Protein AF-A0A6N6S809-F1 (afdb_monomer_lite)

Structure (mmCIF, N/CA/C/O backbone):
data_AF-A0A6N6S809-F1
#
_entry.id   AF-A0A6N6S809-F1
#
loop_
_atom_site.group_PDB
_atom_site.id
_atom_site.type_symbol
_atom_site.label_atom_id
_atom_site.label_alt_id
_atom_site.label_comp_id
_atom_site.label_asym_id
_atom_site.label_entity_id
_atom_site.label_seq_id
_atom_site.pdbx_PDB_ins_code
_atom_site.Cartn_x
_atom_site.Cartn_y
_atom_site.Cartn_z
_atom_site.occupancy
_atom_site.B_iso_or_equiv
_atom_site.auth_seq_id
_atom_site.auth_comp_id
_atom_site.auth_asym_id
_atom_site.auth_atom_id
_atom_site.pdbx_PDB_model_num
ATOM 1 N N . MET A 1 1 ? -4.317 7.448 8.060 1.00 76.00 1 MET A N 1
ATOM 2 C CA . MET A 1 1 ? -5.663 6.860 7.939 1.00 76.00 1 MET A CA 1
ATOM 3 C C . MET A 1 1 ? -5.533 5.578 7.133 1.00 76.00 1 MET A C 1
ATOM 5 O O . MET A 1 1 ? -4.904 5.611 6.085 1.00 76.00 1 MET A O 1
ATOM 9 N N . THR A 1 2 ? -5.987 4.448 7.662 1.00 90.19 2 THR A N 1
ATOM 10 C CA . THR A 1 2 ? -5.909 3.127 7.017 1.00 90.19 2 THR A CA 1
ATOM 11 C C . THR A 1 2 ? -7.189 2.819 6.237 1.00 90.19 2 THR A C 1
ATOM 13 O O . THR A 1 2 ? -8.229 3.413 6.507 1.00 90.19 2 THR A O 1
ATOM 16 N N . VAL A 1 3 ? -7.156 1.829 5.334 1.00 92.38 3 VAL A N 1
ATOM 17 C CA . VAL A 1 3 ? -8.365 1.300 4.660 1.00 92.38 3 VAL A CA 1
ATOM 18 C C . VAL A 1 3 ? -9.464 0.932 5.667 1.00 92.38 3 VAL A C 1
ATOM 20 O O . VAL A 1 3 ? -10.643 1.152 5.409 1.00 92.38 3 VAL A O 1
ATOM 23 N N . LYS A 1 4 ? -9.086 0.415 6.846 1.00 93.44 4 LYS A N 1
ATOM 24 C CA . LYS A 1 4 ? -10.028 0.083 7.925 1.00 93.44 4 LYS A CA 1
ATOM 25 C C . LYS A 1 4 ? -10.622 1.326 8.591 1.00 93.44 4 LYS A C 1
ATOM 27 O O . LYS A 1 4 ? -11.802 1.309 8.927 1.00 93.44 4 LYS A O 1
ATOM 32 N N . ASP A 1 5 ? -9.829 2.384 8.768 1.00 95.69 5 ASP A N 1
ATOM 33 C CA . ASP A 1 5 ? -10.319 3.651 9.327 1.00 95.69 5 ASP A CA 1
ATOM 34 C C . ASP A 1 5 ? -11.356 4.282 8.389 1.00 95.69 5 ASP A C 1
ATOM 36 O O . ASP A 1 5 ? -12.438 4.648 8.841 1.00 95.69 5 ASP A O 1
ATOM 40 N N . VAL A 1 6 ? -11.076 4.297 7.080 1.00 95.69 6 VAL A N 1
ATOM 41 C CA . VAL A 1 6 ? -12.007 4.785 6.045 1.00 95.69 6 VAL A CA 1
ATOM 42 C C . VAL A 1 6 ? -13.286 3.948 6.006 1.00 95.69 6 VAL A C 1
ATOM 44 O O . VAL A 1 6 ? -14.386 4.493 5.975 1.00 95.69 6 VAL A O 1
ATOM 47 N N . ALA A 1 7 ? -13.162 2.619 6.049 1.00 97.12 7 ALA A N 1
ATOM 48 C CA . ALA A 1 7 ? -14.311 1.717 6.085 1.00 97.12 7 ALA A CA 1
ATOM 49 C C . ALA A 1 7 ? -15.212 1.984 7.300 1.00 97.12 7 ALA A C 1
ATOM 51 O O . ALA A 1 7 ? -16.434 2.052 7.167 1.00 97.12 7 ALA A O 1
ATOM 52 N N . LYS A 1 8 ? -14.612 2.208 8.477 1.00 97.12 8 LYS A N 1
ATOM 53 C CA . LYS A 1 8 ? -15.340 2.546 9.704 1.00 97.12 8 LYS A CA 1
ATOM 54 C C . LYS A 1 8 ? -16.050 3.896 9.600 1.00 97.12 8 LYS A C 1
ATOM 56 O O . LYS A 1 8 ? -17.210 3.990 9.994 1.00 97.12 8 LYS A O 1
ATOM 61 N N . GLU A 1 9 ? -15.369 4.921 9.096 1.00 97.38 9 GLU A N 1
ATOM 62 C CA . GLU A 1 9 ? -15.921 6.272 8.947 1.00 97.38 9 GLU A CA 1
ATOM 63 C C . GLU A 1 9 ? -17.119 6.293 7.990 1.00 97.38 9 GLU A C 1
ATOM 65 O O . GLU A 1 9 ? -18.166 6.856 8.309 1.00 97.38 9 GLU A O 1
ATOM 70 N N . LEU A 1 10 ? -16.993 5.600 6.856 1.00 96.56 10 LEU A N 1
ATOM 71 C CA . LEU A 1 10 ? -18.014 5.553 5.810 1.00 96.56 10 LEU A CA 1
ATOM 72 C C . LEU A 1 10 ? -19.061 4.448 6.014 1.00 96.56 10 LEU A C 1
ATOM 74 O O . LEU A 1 10 ? -19.989 4.338 5.216 1.00 96.56 10 LEU A O 1
ATOM 78 N N . LYS A 1 11 ? -18.939 3.641 7.078 1.00 97.06 11 LYS A N 1
ATOM 79 C CA . LYS A 1 11 ? -19.803 2.481 7.369 1.00 97.06 11 LYS A CA 1
ATOM 80 C C . LYS A 1 11 ? -19.878 1.481 6.205 1.00 97.06 11 LYS A C 1
ATOM 82 O O . LYS A 1 11 ? -20.939 0.932 5.914 1.00 97.06 11 LYS A O 1
ATOM 87 N N . LEU A 1 12 ? -18.748 1.246 5.547 1.00 97.00 12 LEU A N 1
ATOM 88 C CA . LEU A 1 12 ? -18.610 0.284 4.455 1.00 97.00 12 LEU A CA 1
ATOM 89 C C . LEU A 1 12 ? -17.818 -0.940 4.911 1.00 97.00 12 LEU A C 1
ATOM 91 O O . LEU A 1 12 ? -17.048 -0.879 5.870 1.00 97.00 12 LEU A O 1
ATOM 95 N N . ASP A 1 13 ? -17.970 -2.049 4.188 1.00 96.38 13 ASP A N 1
ATOM 96 C CA . ASP A 1 13 ? -17.067 -3.184 4.354 1.00 96.38 13 ASP A CA 1
ATOM 97 C C . ASP A 1 13 ? -15.648 -2.820 3.886 1.00 96.38 13 ASP A C 1
ATOM 99 O O . ASP A 1 13 ? -15.445 -2.107 2.896 1.00 96.38 13 ASP A O 1
ATOM 103 N N . TRP A 1 14 ? -14.639 -3.314 4.602 1.00 95.81 14 TRP A N 1
ATOM 104 C CA . TRP A 1 14 ? -13.248 -2.972 4.314 1.00 95.81 14 TRP A CA 1
ATOM 105 C C . TRP A 1 14 ? -12.771 -3.519 2.959 1.00 95.81 14 TRP A C 1
ATOM 107 O O . TRP A 1 14 ? -11.898 -2.906 2.339 1.00 95.81 14 TRP A O 1
ATOM 117 N N . HIS A 1 15 ? -13.335 -4.633 2.469 1.00 96.38 15 HIS A N 1
ATOM 118 C CA . HIS A 1 15 ? -13.035 -5.142 1.132 1.00 96.38 15 HIS A CA 1
ATOM 119 C C . HIS A 1 15 ? -13.576 -4.205 0.056 1.00 96.38 15 HIS A C 1
ATOM 121 O O . HIS A 1 15 ? -12.886 -3.995 -0.940 1.00 96.38 15 HIS A O 1
ATOM 127 N N . THR A 1 16 ? -14.747 -3.597 0.272 1.00 97.38 16 THR A N 1
ATOM 128 C CA . THR A 1 16 ? -15.316 -2.593 -0.640 1.00 97.38 16 THR A CA 1
ATOM 129 C C . THR A 1 16 ? -14.391 -1.389 -0.764 1.00 97.38 16 THR A C 1
ATOM 131 O O . THR A 1 16 ? -14.035 -0.996 -1.871 1.00 97.38 16 THR A O 1
ATOM 134 N N . VAL A 1 17 ? -13.916 -0.845 0.360 1.00 97.38 17 VAL A N 1
ATOM 135 C CA . VAL A 1 17 ? -12.965 0.281 0.338 1.00 97.38 17 VAL A CA 1
ATOM 136 C C . VAL A 1 17 ? -11.655 -0.112 -0.353 1.00 97.38 17 VAL A C 1
ATOM 138 O O . VAL A 1 17 ? -11.139 0.642 -1.174 1.00 97.38 17 VAL A O 1
ATOM 141 N N . LYS A 1 18 ? -11.140 -1.319 -0.086 1.00 96.12 18 LYS A N 1
ATOM 142 C CA . LYS A 1 18 ? -9.929 -1.832 -0.744 1.00 96.12 18 LYS A CA 1
ATOM 143 C C . LYS A 1 18 ? -10.105 -2.004 -2.256 1.00 96.12 18 LYS A C 1
ATOM 145 O O . LYS A 1 18 ? -9.144 -1.827 -3.001 1.00 96.12 18 LYS A O 1
ATOM 150 N N . ALA A 1 19 ? -11.291 -2.397 -2.717 1.00 97.62 19 ALA A N 1
ATOM 151 C CA . ALA A 1 19 ? -11.584 -2.520 -4.141 1.00 97.62 19 ALA A CA 1
ATOM 152 C C . ALA A 1 19 ? -11.568 -1.144 -4.822 1.00 97.62 19 ALA A C 1
ATOM 154 O O . ALA A 1 19 ? -10.855 -0.972 -5.808 1.00 97.62 19 ALA A O 1
ATOM 155 N N . LEU A 1 20 ? -12.234 -0.152 -4.223 1.00 96.94 20 LEU A N 1
ATOM 156 C CA . LEU A 1 20 ? -12.237 1.230 -4.715 1.00 96.94 20 LEU A CA 1
ATOM 157 C C . LEU A 1 20 ? -10.826 1.835 -4.763 1.00 96.94 20 LEU A C 1
ATOM 159 O O . LEU A 1 20 ? -10.464 2.497 -5.733 1.00 96.94 20 LEU A O 1
ATOM 163 N N . GLU A 1 21 ? -9.995 1.574 -3.750 1.00 95.81 21 GLU A N 1
ATOM 164 C CA . GLU A 1 21 ? -8.593 2.013 -3.741 1.00 95.81 21 GLU A CA 1
ATOM 165 C C . GLU A 1 21 ? -7.798 1.410 -4.911 1.00 95.81 21 GLU A C 1
ATOM 167 O O . GLU A 1 21 ? -7.036 2.116 -5.572 1.00 95.81 21 GLU A O 1
ATOM 172 N N . LYS A 1 2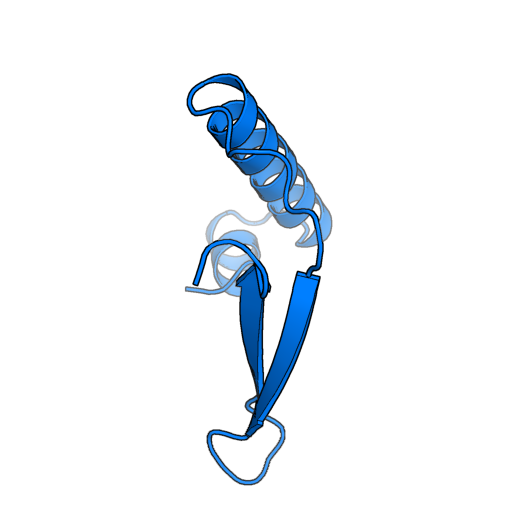2 ? -7.998 0.122 -5.222 1.00 96.19 22 LYS A N 1
ATOM 173 C CA . LYS A 1 22 ? -7.345 -0.527 -6.370 1.00 96.19 22 LYS A CA 1
ATOM 174 C C . LYS A 1 22 ? -7.790 0.067 -7.702 1.00 96.19 22 LYS A C 1
ATOM 176 O O . LYS A 1 22 ? -6.934 0.313 -8.547 1.00 96.19 22 LYS A O 1
ATOM 181 N N . GLU A 1 23 ? -9.087 0.295 -7.886 1.00 97.56 23 GLU A N 1
ATOM 182 C CA . GLU A 1 23 ? -9.627 0.925 -9.099 1.00 97.56 23 GLU A CA 1
ATOM 183 C C . GLU A 1 23 ? -9.049 2.332 -9.288 1.00 97.56 23 GLU A C 1
ATOM 185 O O . GLU A 1 23 ? -8.580 2.683 -10.372 1.00 97.56 23 GLU A O 1
ATOM 190 N N . TYR A 1 24 ? -8.986 3.113 -8.207 1.00 95.50 24 TYR A N 1
ATOM 191 C CA . TYR A 1 24 ? -8.346 4.424 -8.218 1.00 95.50 24 TYR A CA 1
ATOM 192 C C . TYR A 1 24 ? -6.867 4.342 -8.624 1.00 95.50 24 TYR A C 1
ATOM 194 O O . TYR A 1 24 ? -6.427 5.086 -9.500 1.00 95.50 24 TYR A O 1
ATOM 202 N N . LEU A 1 25 ? -6.093 3.425 -8.034 1.00 93.00 25 LEU A N 1
ATOM 203 C CA . LEU A 1 25 ? -4.676 3.242 -8.370 1.00 93.00 25 LEU A CA 1
ATOM 204 C C . LEU A 1 25 ? -4.471 2.786 -9.823 1.00 93.00 25 LEU A C 1
ATOM 206 O O . LEU A 1 25 ? -3.535 3.241 -10.479 1.00 93.00 25 LEU A O 1
ATOM 210 N N . GLN A 1 26 ? -5.348 1.931 -10.353 1.00 93.88 26 GLN A N 1
ATOM 211 C CA . GLN A 1 26 ? -5.320 1.536 -11.764 1.00 93.88 26 GLN A CA 1
ATOM 212 C C . GLN A 1 26 ? -5.542 2.734 -12.690 1.00 93.88 26 GLN A C 1
ATOM 214 O O . GLN A 1 26 ? -4.815 2.897 -13.670 1.00 93.88 26 GLN A O 1
ATOM 219 N N . GLU A 1 27 ? -6.493 3.608 -12.362 1.00 95.56 27 GLU A N 1
ATOM 220 C CA . GLU A 1 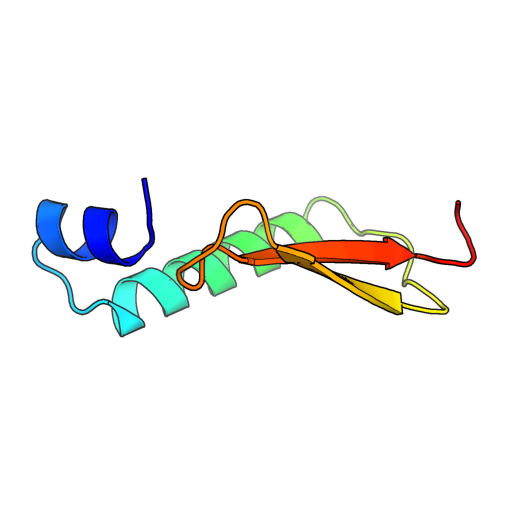27 ? -6.732 4.828 -13.132 1.00 95.56 27 GLU A CA 1
ATOM 221 C C . GLU A 1 27 ? -5.547 5.801 -13.044 1.00 95.56 27 GLU A C 1
ATOM 223 O O . GLU A 1 27 ? -5.182 6.423 -14.045 1.00 95.56 27 GLU A O 1
ATOM 228 N N . GLN A 1 28 ? -4.888 5.896 -11.885 1.00 93.62 28 GLN A N 1
ATOM 229 C CA . GLN A 1 28 ? -3.651 6.671 -11.743 1.00 93.62 28 GLN A CA 1
ATOM 230 C C . GLN A 1 28 ? -2.541 6.146 -12.661 1.00 93.62 28 GLN A C 1
ATOM 232 O O . GLN A 1 28 ? -1.915 6.947 -13.356 1.00 93.62 28 GLN A O 1
ATOM 237 N N . LEU A 1 29 ? -2.337 4.824 -12.724 1.00 90.00 29 LEU A N 1
ATOM 238 C CA . LEU A 1 29 ? -1.362 4.194 -13.626 1.00 90.00 29 LEU A CA 1
ATOM 239 C C . LEU A 1 29 ? -1.717 4.400 -15.101 1.00 90.00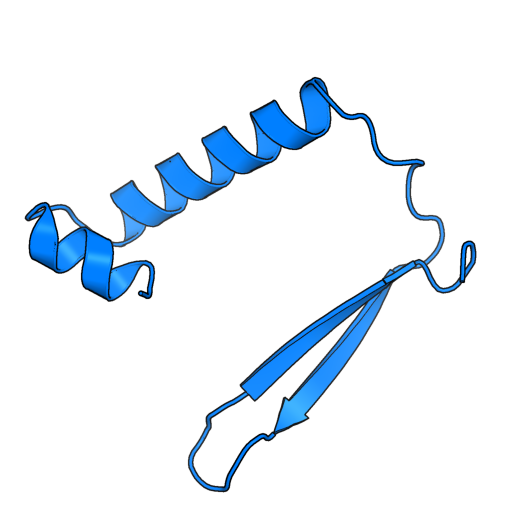 29 LEU A C 1
ATOM 241 O O . LEU A 1 29 ? -0.832 4.609 -15.926 1.00 90.00 29 LEU A O 1
ATOM 245 N N . ARG A 1 30 ? -3.009 4.370 -15.444 1.00 91.31 30 ARG A N 1
ATOM 246 C CA . ARG A 1 30 ? -3.475 4.632 -16.810 1.00 91.31 30 ARG A CA 1
ATOM 247 C C . ARG A 1 30 ? -3.185 6.072 -17.243 1.00 91.31 30 ARG A C 1
ATOM 249 O O . ARG A 1 30 ? -2.811 6.297 -18.390 1.00 91.31 30 ARG A O 1
ATOM 256 N N . ARG A 1 31 ? -3.380 7.045 -16.344 1.00 93.19 31 ARG A N 1
ATOM 257 C CA . ARG A 1 31 ? -3.123 8.475 -16.606 1.00 93.19 31 ARG A CA 1
ATOM 258 C C . ARG A 1 31 ? -1.637 8.819 -16.604 1.00 93.19 31 ARG A C 1
ATOM 260 O O . ARG A 1 31 ? -1.220 9.669 -17.381 1.00 93.19 31 ARG A O 1
ATOM 267 N N . ASN A 1 32 ? -0.866 8.165 -15.742 1.00 88.56 32 ASN A N 1
ATOM 268 C CA . ASN A 1 32 ? 0.565 8.380 -15.567 1.00 88.56 32 ASN A CA 1
ATOM 269 C C . ASN A 1 32 ? 1.291 7.045 -15.777 1.00 88.56 32 ASN A C 1
ATOM 271 O O . ASN A 1 32 ? 1.652 6.387 -14.796 1.00 88.56 32 ASN A O 1
ATOM 275 N N . PRO A 1 33 ? 1.463 6.605 -17.037 1.00 79.88 33 PRO A N 1
ATOM 276 C CA . PRO A 1 33 ? 2.107 5.335 -17.324 1.00 79.88 33 PRO A CA 1
ATOM 277 C C . PRO A 1 33 ? 3.525 5.336 -16.754 1.00 79.88 33 PRO A C 1
ATOM 279 O O . PRO A 1 33 ? 4.377 6.134 -17.142 1.00 79.88 33 PRO A O 1
ATOM 282 N N . VAL A 1 34 ? 3.766 4.432 -15.809 1.00 73.81 34 VAL A N 1
ATOM 283 C CA . VAL A 1 34 ? 5.097 4.186 -15.255 1.00 73.81 34 VAL A CA 1
ATOM 284 C C . VAL A 1 34 ? 5.875 3.358 -16.273 1.00 73.81 34 VAL A C 1
ATOM 286 O O . VAL A 1 34 ? 5.313 2.453 -16.898 1.00 73.81 34 VAL A O 1
ATOM 289 N N . VAL A 1 35 ? 7.166 3.652 -16.450 1.00 77.50 35 VAL A N 1
ATOM 290 C CA . VAL A 1 35 ? 8.058 2.778 -17.222 1.00 77.50 35 VAL A CA 1
ATOM 291 C C . VAL A 1 35 ? 7.940 1.375 -16.638 1.00 77.50 35 VAL A C 1
ATOM 293 O O . VAL A 1 35 ? 8.100 1.207 -15.433 1.00 77.50 35 VAL A O 1
ATOM 296 N N . ALA A 1 36 ? 7.605 0.388 -17.473 1.00 78.62 36 ALA A N 1
ATOM 297 C CA . ALA A 1 36 ? 7.373 -0.974 -17.012 1.00 78.62 36 ALA A CA 1
ATOM 298 C C . ALA A 1 36 ? 8.602 -1.468 -16.227 1.00 78.62 36 ALA A C 1
ATOM 300 O O . ALA A 1 36 ? 9.678 -1.601 -16.827 1.00 78.62 36 ALA A O 1
ATOM 301 N N . PRO A 1 37 ? 8.471 -1.713 -14.909 1.00 81.31 37 PRO A N 1
ATOM 302 C CA . PRO A 1 37 ? 9.626 -2.027 -14.099 1.00 81.31 37 PRO A CA 1
ATOM 303 C C . PRO A 1 37 ? 10.194 -3.378 -14.511 1.00 81.31 37 PRO A C 1
ATOM 305 O O . PRO A 1 37 ? 9.470 -4.371 -14.604 1.00 81.31 37 PRO A O 1
ATOM 308 N N . LYS A 1 38 ? 11.500 -3.421 -14.789 1.00 85.56 38 LYS A N 1
ATOM 309 C CA . LYS A 1 38 ? 12.161 -4.655 -15.250 1.00 85.56 38 LYS A CA 1
ATOM 310 C C . LYS A 1 38 ? 12.480 -5.592 -14.096 1.00 85.56 38 LYS A C 1
ATOM 312 O O . LYS A 1 38 ? 12.584 -6.803 -14.289 1.00 85.56 38 LYS A O 1
ATOM 317 N N . THR A 1 39 ? 12.708 -5.048 -12.904 1.00 89.75 39 THR A N 1
ATOM 318 C CA . THR A 1 39 ? 13.052 -5.837 -11.723 1.00 89.75 39 THR A CA 1
ATOM 319 C C . THR A 1 39 ? 12.506 -5.147 -10.485 1.00 89.75 39 THR A C 1
ATOM 321 O O . THR A 1 39 ?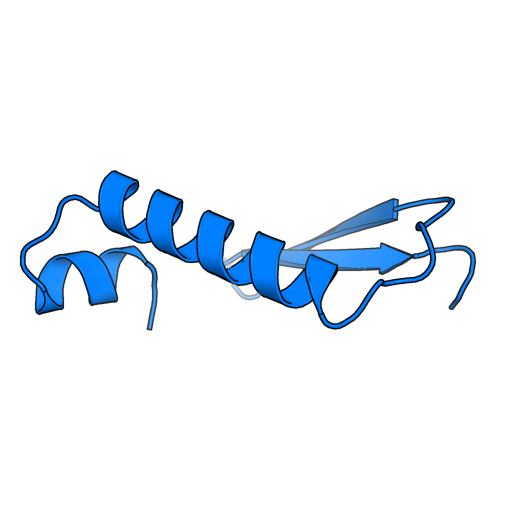 12.977 -4.079 -10.116 1.00 89.75 39 THR A O 1
ATOM 324 N N . ILE A 1 40 ? 11.522 -5.765 -9.835 1.00 90.56 40 ILE A N 1
ATOM 325 C CA . ILE A 1 40 ? 10.889 -5.206 -8.640 1.00 90.56 40 ILE A CA 1
ATOM 326 C C . ILE A 1 40 ? 11.610 -5.742 -7.404 1.00 90.56 40 ILE A C 1
ATOM 328 O O . ILE A 1 40 ? 11.609 -6.947 -7.154 1.00 90.56 40 ILE A O 1
ATOM 332 N N . GLY A 1 41 ? 12.219 -4.840 -6.640 1.00 91.75 41 GLY A N 1
ATOM 333 C CA . GLY A 1 41 ? 12.694 -5.108 -5.291 1.00 91.75 41 GLY A CA 1
ATOM 334 C C . GLY A 1 41 ? 11.558 -4.893 -4.300 1.00 91.75 41 GLY A C 1
ATOM 335 O O . GLY A 1 41 ? 10.868 -3.875 -4.365 1.00 91.75 41 GLY A O 1
ATOM 336 N N . ILE A 1 42 ? 11.356 -5.851 -3.400 1.00 93.88 42 ILE A N 1
ATOM 337 C CA . ILE A 1 42 ? 10.400 -5.749 -2.297 1.00 93.88 42 ILE A CA 1
ATOM 338 C C . ILE A 1 42 ? 11.174 -6.027 -1.019 1.00 93.88 42 ILE A C 1
ATOM 340 O O . ILE A 1 42 ? 11.776 -7.092 -0.895 1.00 93.88 42 ILE A O 1
ATOM 344 N N . ASP A 1 43 ? 11.153 -5.078 -0.091 1.00 92.19 43 ASP A N 1
ATOM 345 C CA . ASP A 1 43 ? 11.783 -5.229 1.218 1.00 92.19 43 ASP A CA 1
ATOM 346 C C . ASP A 1 43 ? 10.818 -4.847 2.342 1.00 92.19 43 ASP A C 1
ATOM 348 O O . ASP A 1 43 ? 9.910 -4.031 2.153 1.00 92.19 43 ASP A O 1
ATOM 352 N N . GLU A 1 44 ? 11.005 -5.445 3.515 1.00 91.12 44 GLU A N 1
ATOM 353 C CA . GLU A 1 44 ? 10.175 -5.216 4.692 1.00 91.12 44 GLU A CA 1
ATOM 354 C C . GLU A 1 44 ? 10.997 -4.597 5.822 1.00 91.12 44 GLU A C 1
ATOM 356 O O . GLU A 1 44 ? 11.926 -5.195 6.360 1.00 91.12 44 GLU A O 1
ATOM 361 N N . ILE A 1 45 ? 10.594 -3.400 6.245 1.00 89.44 45 ILE A N 1
ATOM 362 C CA . ILE A 1 45 ? 11.226 -2.687 7.351 1.00 89.44 45 ILE A CA 1
ATOM 363 C C . ILE A 1 45 ? 10.310 -2.746 8.572 1.00 89.44 45 ILE A C 1
ATOM 365 O O . ILE A 1 45 ? 9.186 -2.231 8.563 1.00 89.44 45 ILE A O 1
ATOM 369 N N . SER A 1 46 ? 10.815 -3.329 9.659 1.00 88.38 46 SER A N 1
ATOM 370 C CA . SER A 1 46 ? 10.165 -3.290 10.970 1.00 88.38 46 SER A CA 1
ATOM 371 C C . SER A 1 46 ? 10.439 -1.949 11.649 1.00 88.38 46 SER A C 1
ATOM 373 O O . SER A 1 46 ? 11.571 -1.646 12.019 1.00 88.38 46 SER A O 1
ATOM 375 N N . LEU A 1 47 ? 9.401 -1.127 11.823 1.00 83.94 47 LEU A N 1
ATOM 376 C CA . LEU A 1 47 ? 9.538 0.190 12.459 1.00 83.94 47 LEU A CA 1
ATOM 377 C C . LEU A 1 47 ? 9.701 0.107 13.978 1.00 83.94 47 LEU A C 1
ATOM 379 O O . LEU A 1 47 ? 10.281 0.994 14.597 1.00 83.94 47 LEU A O 1
ATOM 383 N N . ARG A 1 48 ? 9.105 -0.914 14.596 1.00 84.81 48 ARG A N 1
ATOM 384 C CA . ARG A 1 48 ? 9.134 -1.161 16.041 1.00 84.81 48 ARG A CA 1
ATOM 385 C C . ARG A 1 48 ? 8.739 -2.605 16.322 1.00 84.81 48 ARG A C 1
ATOM 387 O O . ARG A 1 48 ? 7.954 -3.193 15.576 1.00 84.81 48 ARG A O 1
ATOM 394 N N . LYS A 1 49 ? 9.225 -3.155 17.440 1.00 78.19 49 LYS A N 1
ATOM 395 C CA . LYS A 1 49 ? 8.767 -4.460 17.942 1.00 78.19 49 LYS A CA 1
ATOM 396 C C . LYS A 1 49 ? 7.240 -4.433 18.120 1.00 78.19 49 LYS A C 1
ATOM 398 O O . LYS A 1 49 ? 6.705 -3.457 18.640 1.00 78.19 49 LYS A O 1
ATOM 403 N N . GLY A 1 50 ? 6.557 -5.490 17.675 1.00 78.19 50 GLY A N 1
ATOM 404 C CA . GLY A 1 50 ? 5.090 -5.590 17.723 1.00 78.19 50 GLY A CA 1
ATOM 405 C C . GLY A 1 50 ? 4.379 -5.403 16.377 1.00 78.19 50 GLY A C 1
ATOM 406 O O . GLY A 1 50 ? 3.293 -4.836 16.334 1.00 78.19 50 GLY A O 1
ATOM 407 N N . HIS A 1 51 ? 4.972 -5.887 15.282 1.00 72.69 51 HIS A N 1
ATOM 408 C CA . HIS A 1 51 ? 4.303 -6.069 13.985 1.00 72.69 51 HIS A CA 1
ATOM 409 C C . HIS A 1 51 ? 3.908 -4.797 13.218 1.00 72.69 51 HIS A C 1
ATOM 411 O O . HIS A 1 51 ? 2.956 -4.797 12.437 1.00 72.69 51 HIS A O 1
ATOM 417 N N . THR A 1 52 ? 4.635 -3.693 13.416 1.00 80.50 52 THR A N 1
ATOM 418 C CA . THR A 1 52 ? 4.502 -2.520 12.538 1.00 80.50 52 THR A CA 1
ATOM 419 C C . THR A 1 52 ? 5.530 -2.613 11.416 1.00 80.50 52 THR A C 1
ATOM 421 O O . THR A 1 52 ? 6.683 -2.219 11.594 1.00 80.50 52 THR A O 1
ATOM 424 N N . TYR A 1 53 ? 5.095 -3.125 10.269 1.00 81.75 53 TYR A N 1
ATOM 425 C CA . TYR A 1 53 ? 5.931 -3.311 9.088 1.00 81.75 53 TYR A CA 1
ATOM 426 C C . TYR A 1 53 ? 5.605 -2.271 8.020 1.00 81.75 53 TYR A C 1
ATOM 428 O O . TYR A 1 53 ? 4.451 -1.867 7.854 1.00 81.75 53 TYR A O 1
ATOM 436 N N . ARG A 1 54 ? 6.628 -1.832 7.292 1.00 87.44 54 ARG A N 1
ATOM 437 C CA . ARG A 1 54 ? 6.478 -1.085 6.043 1.00 87.44 54 ARG A CA 1
ATOM 438 C C . ARG A 1 54 ? 7.095 -1.894 4.924 1.00 87.44 54 ARG A C 1
ATOM 440 O O . ARG A 1 54 ? 8.188 -2.420 5.090 1.00 87.44 54 ARG A O 1
ATOM 447 N N . ILE A 1 55 ? 6.404 -1.937 3.796 1.00 89.75 55 ILE A N 1
ATOM 448 C CA . ILE A 1 55 ? 6.928 -2.531 2.574 1.00 89.75 55 ILE A CA 1
ATOM 449 C C . ILE A 1 55 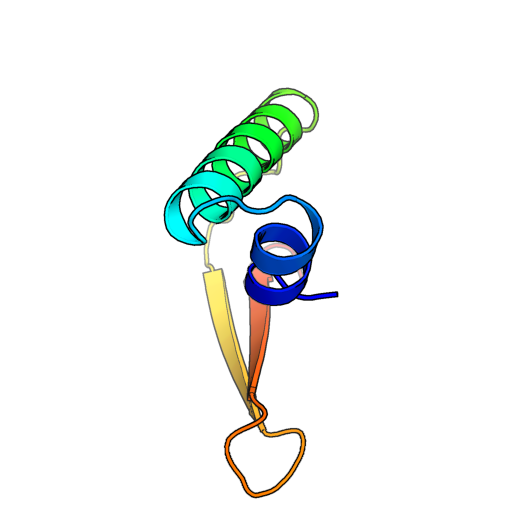? 7.526 -1.403 1.741 1.00 89.75 55 ILE A C 1
ATOM 451 O O . ILE A 1 55 ? 6.859 -0.398 1.487 1.00 89.75 55 ILE A O 1
ATOM 455 N N . VAL A 1 56 ? 8.778 -1.569 1.338 1.00 88.31 56 VAL A N 1
ATOM 456 C CA . VAL A 1 56 ? 9.447 -0.718 0.358 1.00 88.31 56 VAL A CA 1
ATOM 457 C C . VAL A 1 56 ? 9.403 -1.440 -0.980 1.00 88.31 56 VAL A C 1
ATOM 459 O O . VAL A 1 56 ? 9.729 -2.622 -1.060 1.00 88.31 56 VAL A O 1
ATOM 462 N N . VAL A 1 57 ? 8.981 -0.729 -2.024 1.00 89.38 57 VAL A N 1
ATOM 463 C CA . VAL A 1 57 ? 8.941 -1.240 -3.397 1.00 89.38 57 VAL A CA 1
ATOM 464 C C . VAL A 1 57 ? 9.777 -0.315 -4.271 1.00 89.38 57 VAL A C 1
ATOM 466 O O . VAL A 1 57 ? 9.571 0.898 -4.245 1.00 89.38 57 VAL A O 1
ATOM 469 N N . SER A 1 58 ? 10.710 -0.876 -5.035 1.00 86.00 58 SER A N 1
ATOM 470 C CA . SER A 1 58 ? 11.568 -0.127 -5.959 1.00 86.00 58 SER A CA 1
ATOM 471 C C . SER A 1 58 ? 11.759 -0.874 -7.277 1.00 86.00 58 SER A C 1
ATOM 473 O O . SER A 1 58 ? 11.696 -2.104 -7.326 1.00 86.00 58 SER A O 1
ATOM 475 N N . ASP A 1 59 ? 12.005 -0.132 -8.358 1.00 87.44 59 ASP A N 1
ATOM 476 C CA . ASP A 1 59 ? 12.571 -0.711 -9.577 1.00 87.44 59 ASP A CA 1
ATOM 477 C C . ASP A 1 59 ? 14.096 -0.731 -9.444 1.00 87.44 59 ASP A C 1
ATOM 479 O O . ASP A 1 59 ? 14.747 0.310 -9.461 1.00 87.44 59 ASP A O 1
ATOM 483 N N . LEU A 1 60 ? 14.679 -1.922 -9.321 1.00 85.50 60 LEU A N 1
ATOM 484 C CA . LEU A 1 60 ? 16.119 -2.097 -9.119 1.00 85.50 60 LEU A CA 1
ATOM 485 C C . LEU A 1 60 ? 16.956 -1.754 -10.361 1.00 85.50 60 LEU A C 1
ATOM 487 O O . LEU A 1 60 ? 18.186 -1.768 -10.289 1.00 85.50 60 LEU A O 1
ATOM 491 N N . LYS A 1 61 ? 16.329 -1.507 -11.518 1.00 83.44 61 LYS A N 1
ATOM 492 C CA . LYS A 1 61 ? 17.029 -1.169 -12.768 1.00 83.44 61 LYS A CA 1
ATOM 493 C C . LYS A 1 61 ? 16.970 0.310 -13.131 1.00 83.44 61 LYS A C 1
ATOM 495 O O . LYS A 1 61 ? 17.821 0.742 -13.904 1.00 83.44 61 LYS A O 1
ATOM 500 N N . ILE A 1 62 ? 16.007 1.058 -12.599 1.00 73.56 62 ILE A N 1
ATOM 501 C CA . ILE A 1 62 ? 15.826 2.499 -12.847 1.00 73.56 62 ILE A CA 1
ATOM 502 C C . ILE A 1 62 ? 16.052 3.263 -11.528 1.00 73.56 62 ILE A C 1
ATOM 504 O O . ILE A 1 62 ? 15.261 4.125 -11.157 1.00 73.56 62 ILE A O 1
ATOM 508 N N . GLY A 1 63 ? 17.094 2.858 -10.789 1.00 57.12 63 GLY A N 1
ATOM 509 C CA . GLY A 1 63 ? 17.461 3.421 -9.484 1.00 57.12 63 GLY A CA 1
ATOM 510 C C . GLY A 1 63 ? 17.851 4.889 -9.541 1.00 57.12 63 GLY A C 1
ATOM 511 O O . GLY A 1 63 ? 18.515 5.280 -10.528 1.00 57.12 63 GLY A O 1
#

Radius of gyration: 15.36 Å; chains: 1; bounding box: 37×14×35 Å

Sequence (63 aa):
MTVKDVAKELKLDWHTVKALEKEYLQEQLRRNPVVAPKTIGIDEISLRKGHTYRIVVSDLKIG

pLDDT: mean 89.14, std 8.12, range [57.12, 97.62]

Foldseek 3Di:
DDLVVVCVVVVHDSVVSVVVVVVVVV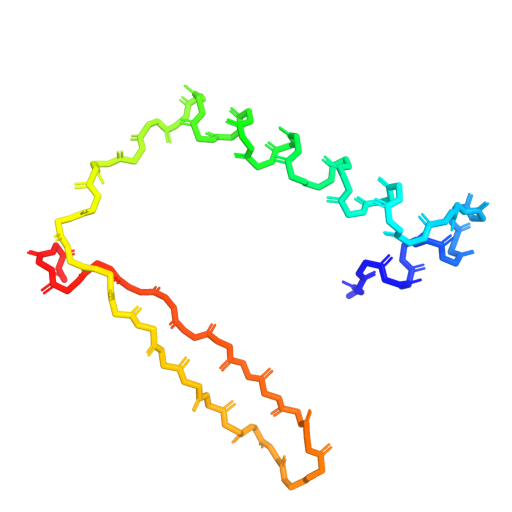VVCVVPPDDDQPDKDWDWDDPDPDPPIDIDIDRPVVD

Secondary structure (DSSP, 8-state):
--HHHHHHHHT--HHHHHHHHHHHHHHHHHHSPPP--SSEEEEEEEEETTTEEEEEEEETT--